Protein AF-A0A7V1CKA6-F1 (afdb_monomer)

Structure (mmCIF, N/CA/C/O backbone):
data_AF-A0A7V1CKA6-F1
#
_entry.id   AF-A0A7V1CKA6-F1
#
loop_
_atom_site.group_PDB
_atom_site.id
_atom_site.type_symbol
_atom_site.label_atom_id
_atom_site.label_alt_id
_atom_site.label_comp_id
_atom_site.label_asym_id
_atom_site.label_entity_id
_atom_site.label_seq_id
_atom_site.pdbx_PDB_ins_code
_atom_site.Cartn_x
_atom_site.Cartn_y
_atom_site.Cartn_z
_atom_site.occupancy
_atom_site.B_iso_or_equiv
_atom_site.auth_seq_id
_atom_site.auth_comp_id
_atom_site.auth_asym_id
_atom_site.auth_atom_id
_atom_site.pdbx_PDB_model_num
ATOM 1 N N . MET A 1 1 ? -20.661 -2.766 4.509 1.00 48.09 1 MET A N 1
ATOM 2 C CA . MET A 1 1 ? -19.747 -1.605 4.381 1.00 48.09 1 MET A CA 1
ATOM 3 C C . MET A 1 1 ? -19.093 -1.681 3.001 1.00 48.09 1 MET A C 1
ATOM 5 O O . MET A 1 1 ? -18.454 -2.697 2.758 1.00 48.09 1 MET A O 1
ATOM 9 N N . PRO A 1 2 ? -19.270 -0.720 2.075 1.00 59.94 2 PRO A N 1
ATOM 10 C CA . PRO A 1 2 ? -18.676 -0.849 0.745 1.00 59.94 2 PRO A CA 1
ATOM 11 C C . PRO A 1 2 ? -17.154 -0.699 0.845 1.00 59.94 2 PRO A C 1
ATOM 13 O O . PRO A 1 2 ? -16.668 0.243 1.483 1.00 59.94 2 PRO A O 1
ATOM 16 N N . LEU A 1 3 ? -16.425 -1.648 0.256 1.00 59.94 3 LEU A N 1
ATOM 17 C CA . LEU A 1 3 ? -14.972 -1.584 0.102 1.00 59.94 3 LEU A CA 1
ATOM 18 C C . LEU A 1 3 ? -14.600 -0.333 -0.713 1.00 59.94 3 LEU A C 1
ATOM 20 O O . LEU A 1 3 ? -15.397 0.143 -1.527 1.00 59.94 3 LEU A O 1
ATOM 24 N N . ALA A 1 4 ? -13.419 0.242 -0.466 1.00 62.50 4 ALA A N 1
ATOM 25 C CA . ALA A 1 4 ? -12.858 1.255 -1.367 1.00 62.50 4 ALA A CA 1
ATOM 26 C C . ALA A 1 4 ? -12.770 0.702 -2.807 1.00 62.50 4 ALA A C 1
ATOM 28 O O . ALA A 1 4 ? -12.827 -0.502 -2.989 1.00 62.50 4 ALA A O 1
ATOM 29 N N . SER A 1 5 ? -12.672 1.545 -3.838 1.00 64.75 5 SER A N 1
ATOM 30 C CA . SER A 1 5 ? -12.519 1.106 -5.239 1.00 64.75 5 SER A CA 1
ATOM 31 C C . SER A 1 5 ? -11.062 1.222 -5.699 1.00 64.75 5 SER A C 1
ATOM 33 O O . SER A 1 5 ? -10.380 2.165 -5.299 1.00 64.75 5 SER A O 1
ATOM 35 N N . GLY A 1 6 ? -10.599 0.333 -6.582 1.00 71.88 6 GLY A N 1
ATOM 36 C CA . GLY A 1 6 ? -9.228 0.369 -7.114 1.00 71.88 6 GLY A CA 1
ATOM 37 C C . GLY A 1 6 ? -8.178 -0.094 -6.096 1.00 71.88 6 GLY A C 1
ATOM 38 O O . GLY A 1 6 ? -8.454 -0.95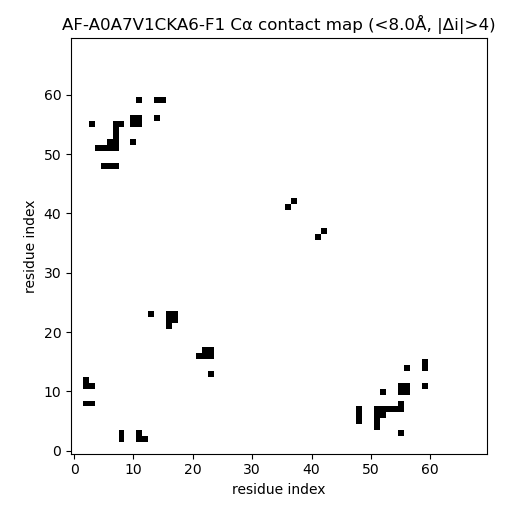3 -5.266 1.00 71.88 6 GLY A O 1
ATOM 39 N N . PHE A 1 7 ? -6.981 0.495 -6.117 1.00 72.69 7 PHE A N 1
ATOM 40 C CA . PHE A 1 7 ? -5.856 0.090 -5.250 1.00 72.69 7 PHE A CA 1
ATOM 41 C C . PHE A 1 7 ? -6.093 0.341 -3.752 1.00 72.69 7 PHE A C 1
ATOM 43 O O . PHE A 1 7 ? -5.382 -0.186 -2.903 1.00 72.69 7 PHE A O 1
ATOM 50 N N . GLY A 1 8 ? -7.118 1.124 -3.406 1.00 76.00 8 GLY A N 1
ATOM 51 C CA . GLY A 1 8 ? -7.518 1.338 -2.018 1.00 76.00 8 GLY A CA 1
ATOM 52 C C . GLY A 1 8 ? -8.248 0.149 -1.378 1.00 76.00 8 GLY A C 1
ATOM 53 O O . GLY A 1 8 ? -8.352 0.126 -0.154 1.00 76.00 8 GLY A O 1
ATOM 54 N N . VAL A 1 9 ? -8.764 -0.815 -2.163 1.00 83.06 9 VAL A N 1
ATOM 55 C CA . VAL A 1 9 ? -9.534 -1.977 -1.660 1.00 83.06 9 VAL A CA 1
ATOM 56 C C . VAL A 1 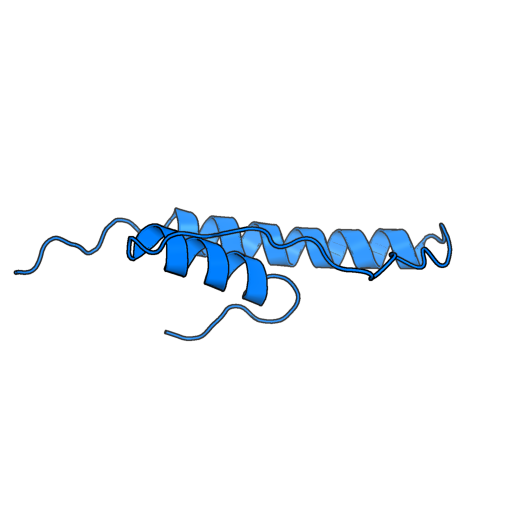9 ? -8.697 -2.801 -0.684 1.00 83.06 9 VAL A C 1
ATOM 58 O O . VAL A 1 9 ? -9.117 -3.038 0.444 1.00 83.06 9 VAL A O 1
ATOM 61 N N . GLU A 1 10 ? -7.514 -3.230 -1.123 1.00 82.00 10 GLU A N 1
ATOM 62 C CA . GLU A 1 10 ? -6.649 -4.159 -0.386 1.00 82.00 10 GLU A CA 1
ATOM 63 C C . GLU A 1 10 ? -6.169 -3.544 0.933 1.00 82.00 10 GLU A C 1
ATOM 65 O O . GLU A 1 10 ? -6.167 -4.192 1.984 1.00 82.00 10 GLU A O 1
ATOM 70 N N . VAL A 1 11 ? -5.845 -2.249 0.897 1.00 86.56 11 VAL A N 1
ATOM 71 C CA . VAL A 1 11 ? -5.449 -1.480 2.079 1.00 86.56 11 VAL A CA 1
ATOM 72 C C . VAL A 1 11 ? -6.620 -1.324 3.050 1.00 86.56 11 VAL A C 1
ATOM 74 O O . VAL A 1 11 ? -6.460 -1.562 4.245 1.00 86.56 11 VAL A O 1
ATOM 77 N N . ASP A 1 12 ? -7.815 -0.979 2.558 1.00 84.50 12 ASP A N 1
ATOM 78 C CA . ASP A 1 12 ? -9.022 -0.870 3.387 1.00 84.50 12 ASP A CA 1
ATOM 79 C C . ASP A 1 12 ? -9.393 -2.213 4.041 1.00 84.50 12 ASP A C 1
ATOM 81 O O . ASP A 1 12 ? -9.711 -2.259 5.231 1.00 84.50 12 ASP A O 1
ATOM 85 N N . MET A 1 13 ? -9.296 -3.317 3.294 1.00 86.00 13 MET A N 1
ATOM 86 C CA . MET A 1 13 ? -9.509 -4.670 3.816 1.00 86.00 13 MET A CA 1
ATOM 87 C C . MET A 1 13 ? -8.516 -5.011 4.927 1.00 86.00 13 MET A C 1
ATOM 89 O O . MET A 1 13 ? -8.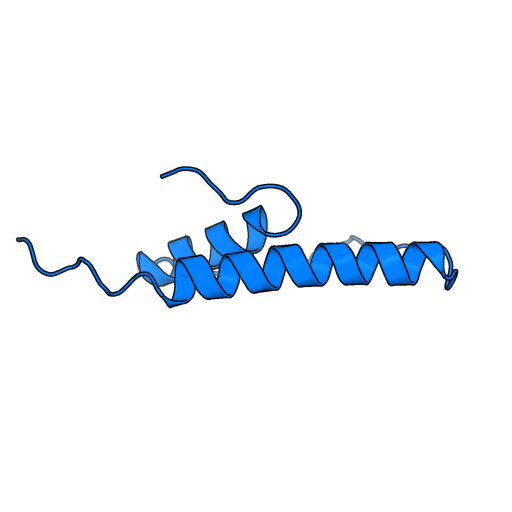931 -5.488 5.982 1.00 86.00 13 MET A O 1
ATOM 93 N N . SER A 1 14 ? -7.232 -4.708 4.727 1.00 87.69 14 SER A N 1
ATOM 94 C CA . SER A 1 14 ? -6.185 -4.958 5.723 1.00 87.69 14 SER A CA 1
ATOM 95 C C . SER A 1 14 ? -6.416 -4.146 7.002 1.00 87.69 14 SER A C 1
ATOM 97 O O . SER A 1 14 ? -6.387 -4.698 8.101 1.00 87.69 14 S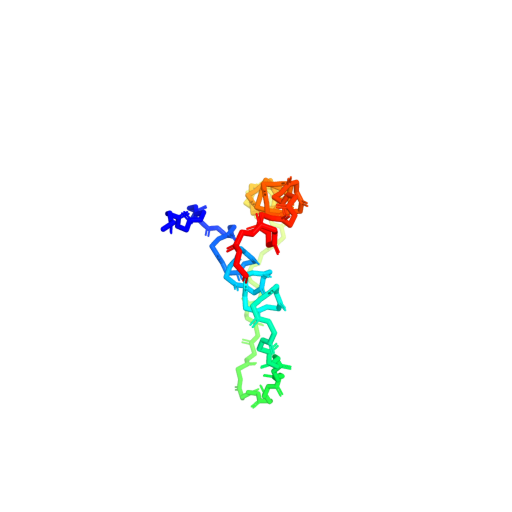ER A O 1
ATOM 99 N N . ILE A 1 15 ? -6.745 -2.853 6.876 1.00 86.19 15 ILE A N 1
ATOM 100 C CA . ILE A 1 15 ? -7.068 -1.988 8.024 1.00 86.19 15 ILE A CA 1
ATOM 101 C C . ILE A 1 15 ? -8.287 -2.526 8.784 1.00 86.19 15 ILE A C 1
ATOM 103 O O . ILE A 1 15 ? -8.279 -2.557 10.013 1.00 86.19 15 ILE A O 1
ATOM 107 N N . LYS A 1 16 ? -9.335 -2.964 8.078 1.00 85.50 16 LYS A N 1
ATOM 108 C CA . LYS A 1 16 ? -10.540 -3.534 8.701 1.00 85.50 16 LYS A CA 1
ATOM 109 C C . LYS A 1 16 ? -10.268 -4.856 9.409 1.00 85.50 16 LYS A C 1
ATOM 111 O O . LYS A 1 16 ? -10.784 -5.049 10.508 1.00 85.50 16 LYS A O 1
ATOM 116 N N . ALA A 1 17 ? -9.467 -5.738 8.812 1.00 87.19 17 ALA A N 1
ATOM 117 C CA . ALA A 1 17 ? -9.069 -6.996 9.435 1.00 87.19 17 ALA A CA 1
ATOM 118 C C . ALA A 1 17 ? -8.326 -6.734 10.754 1.00 87.19 17 ALA A C 1
ATOM 120 O O . ALA A 1 17 ? -8.726 -7.247 11.798 1.00 87.19 17 ALA A O 1
ATOM 121 N N . LEU A 1 18 ? -7.335 -5.836 10.732 1.00 87.75 18 LEU A N 1
ATOM 122 C CA . LEU A 1 18 ? -6.593 -5.436 11.931 1.00 87.75 18 LEU A CA 1
ATOM 123 C C . LEU A 1 18 ? -7.503 -4.794 12.989 1.00 87.75 18 LEU A C 1
ATOM 125 O O . LEU A 1 18 ? -7.442 -5.159 14.160 1.00 87.75 18 LEU A O 1
ATOM 129 N N . LYS A 1 19 ? -8.401 -3.883 12.588 1.00 86.25 19 LYS A N 1
ATOM 130 C CA . LYS A 1 19 ? -9.368 -3.249 13.504 1.00 86.25 19 LYS A CA 1
ATOM 131 C C . LYS A 1 19 ? -10.361 -4.230 14.126 1.00 86.25 19 LYS A C 1
ATOM 133 O O . LYS A 1 19 ? -10.853 -3.964 15.214 1.00 86.25 19 LYS A O 1
ATOM 138 N N . SER A 1 20 ? -10.651 -5.341 13.454 1.00 87.69 20 SER A N 1
ATOM 139 C CA . SER A 1 20 ? -11.568 -6.374 13.952 1.00 87.69 20 SER A CA 1
ATOM 140 C C . SER A 1 20 ? -10.861 -7.422 14.825 1.00 87.69 20 SER A C 1
ATOM 142 O O . SER A 1 20 ? -11.464 -8.434 15.165 1.00 87.69 20 SER A O 1
ATOM 144 N N . GLY A 1 21 ? -9.586 -7.203 15.177 1.00 89.62 21 GLY A N 1
ATOM 145 C CA . GLY A 1 21 ? -8.810 -8.098 16.039 1.00 89.62 21 GLY A CA 1
ATOM 146 C C . GLY A 1 21 ? -8.255 -9.341 15.337 1.00 89.62 21 GLY A C 1
ATOM 147 O O . GLY A 1 21 ? -7.760 -10.242 16.011 1.00 89.62 21 GLY A O 1
ATOM 148 N N . PHE A 1 22 ? -8.316 -9.413 14.002 1.00 91.12 22 PHE A N 1
ATOM 149 C CA . PHE A 1 22 ? -7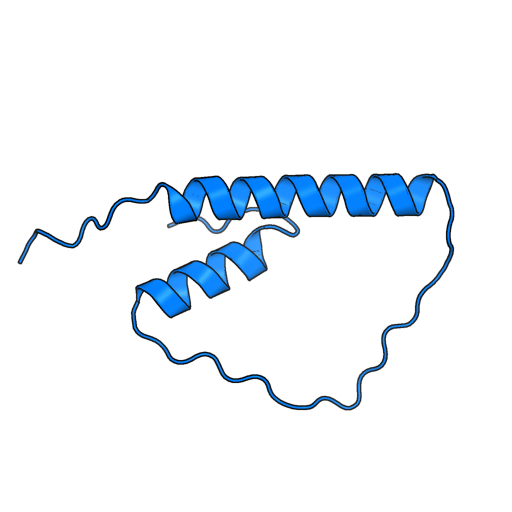.700 -10.514 13.262 1.00 91.12 22 PHE A CA 1
ATOM 150 C C . PHE A 1 22 ? -6.175 -10.385 13.235 1.00 91.12 22 PHE A C 1
ATOM 152 O O . PHE A 1 22 ? -5.614 -9.288 13.250 1.00 91.12 22 PHE A O 1
ATOM 159 N N . GLN A 1 23 ? -5.501 -11.528 13.126 1.00 89.75 23 GLN A N 1
ATOM 160 C CA . GLN A 1 23 ? -4.061 -11.594 12.905 1.00 89.75 23 GLN A CA 1
ATOM 161 C C . GLN A 1 23 ? -3.762 -11.639 11.405 1.00 89.75 23 GLN A C 1
ATOM 163 O O . GLN A 1 23 ? -4.326 -12.454 10.676 1.00 89.75 23 GLN A O 1
ATOM 168 N N . VAL A 1 24 ? -2.858 -10.772 10.950 1.00 87.25 24 VAL A N 1
ATOM 169 C CA . VAL A 1 24 ? -2.347 -10.769 9.574 1.00 87.25 24 VAL A CA 1
ATOM 170 C C . VAL A 1 24 ? -1.004 -11.491 9.562 1.00 87.25 24 VAL A C 1
ATOM 172 O O . VAL A 1 24 ? -0.134 -11.193 10.378 1.00 87.25 24 VAL A O 1
ATOM 175 N N . LYS A 1 25 ? -0.845 -12.450 8.647 1.00 91.56 25 LYS A N 1
ATOM 176 C CA . LYS A 1 25 ? 0.388 -13.219 8.468 1.00 91.56 25 LYS A CA 1
ATOM 177 C C . LYS A 1 25 ? 0.844 -13.125 7.021 1.00 91.56 25 LYS A C 1
ATOM 179 O O . LYS A 1 25 ? 0.095 -13.481 6.115 1.00 91.56 25 LYS A O 1
ATOM 184 N N . GLU A 1 26 ? 2.079 -12.689 6.825 1.00 90.06 26 GLU A N 1
ATOM 185 C CA . GLU A 1 26 ? 2.740 -12.749 5.526 1.00 90.06 26 GLU A CA 1
ATOM 186 C C . GLU A 1 26 ? 3.223 -14.180 5.263 1.00 90.06 26 GLU A C 1
ATOM 188 O O . GLU A 1 26 ? 3.736 -14.859 6.159 1.00 90.06 26 GLU A O 1
ATOM 193 N N . VAL A 1 27 ? 3.008 -14.662 4.040 1.00 92.38 27 VAL A N 1
ATOM 194 C CA . VAL A 1 27 ? 3.406 -16.002 3.601 1.00 92.38 27 VAL A CA 1
ATOM 195 C C . VAL A 1 27 ? 4.296 -15.842 2.382 1.00 92.38 27 VAL A C 1
ATOM 197 O O . VAL A 1 27 ? 3.935 -15.144 1.435 1.00 92.38 27 VAL A O 1
ATOM 200 N N . GLU A 1 28 ? 5.463 -16.476 2.425 1.00 91.31 28 GLU A N 1
ATOM 201 C CA . GLU A 1 28 ? 6.424 -16.430 1.332 1.00 91.31 28 GLU A CA 1
ATOM 202 C C . GLU A 1 28 ? 5.824 -17.045 0.063 1.00 91.31 28 GLU A C 1
ATOM 204 O O . GLU A 1 28 ? 5.179 -18.095 0.100 1.00 91.31 28 GLU A O 1
ATOM 209 N N . THR A 1 29 ? 6.010 -16.360 -1.063 1.00 88.06 29 THR A N 1
ATOM 210 C CA . THR A 1 29 ? 5.462 -16.766 -2.356 1.00 88.06 29 THR A CA 1
ATOM 211 C C . THR A 1 29 ? 6.561 -16.840 -3.402 1.00 88.06 29 THR A C 1
ATOM 213 O O . THR A 1 29 ? 7.499 -16.048 -3.397 1.00 88.06 29 THR A O 1
ATOM 216 N N . THR A 1 30 ? 6.433 -17.777 -4.337 1.00 92.31 30 THR A N 1
ATOM 217 C CA . THR A 1 30 ? 7.372 -17.991 -5.450 1.00 92.31 30 THR A CA 1
ATOM 218 C C . THR A 1 30 ? 7.106 -17.050 -6.633 1.00 92.31 30 THR A C 1
ATOM 220 O O . THR A 1 30 ? 7.451 -17.356 -7.773 1.00 92.31 30 THR A O 1
ATOM 223 N N . MET A 1 31 ? 6.479 -15.897 -6.382 1.00 87.00 31 MET A N 1
ATOM 224 C CA . MET A 1 31 ? 6.180 -14.883 -7.392 1.00 87.00 31 MET A CA 1
ATOM 225 C C . MET A 1 31 ? 7.230 -13.774 -7.369 1.00 87.00 31 MET A C 1
ATOM 227 O O . MET A 1 31 ? 7.585 -13.257 -6.314 1.00 87.00 31 MET A O 1
ATOM 231 N N . THR A 1 32 ? 7.695 -13.366 -8.548 1.00 82.19 32 THR A N 1
ATOM 232 C CA . THR A 1 32 ? 8.612 -12.232 -8.720 1.00 82.19 32 THR A CA 1
ATOM 233 C C . THR A 1 32 ? 7.902 -11.116 -9.474 1.00 82.19 32 THR A C 1
ATOM 235 O O . THR A 1 32 ? 7.205 -11.363 -10.459 1.00 82.19 32 THR A O 1
ATOM 238 N N . HIS A 1 33 ? 8.066 -9.876 -9.017 1.00 81.00 33 HIS A N 1
ATOM 239 C CA . HIS A 1 33 ? 7.501 -8.725 -9.711 1.00 81.00 33 HIS A CA 1
ATOM 240 C C . HIS A 1 33 ? 8.267 -8.475 -11.018 1.00 81.00 33 HIS A C 1
ATOM 242 O O . HIS A 1 33 ? 9.489 -8.336 -11.008 1.00 81.00 33 HIS A O 1
ATOM 248 N N . ASN A 1 34 ? 7.552 -8.416 -12.144 1.00 77.25 34 ASN A N 1
ATOM 249 C CA . ASN A 1 34 ? 8.134 -8.080 -13.442 1.00 77.25 34 ASN A CA 1
ATOM 250 C C . ASN A 1 34 ? 7.966 -6.577 -13.713 1.00 77.25 34 ASN A C 1
ATOM 252 O O . ASN A 1 34 ? 6.941 -6.133 -14.235 1.00 77.25 34 ASN A O 1
ATOM 256 N N . GLU A 1 35 ? 8.963 -5.786 -13.318 1.00 68.75 35 GLU A N 1
ATOM 257 C CA . GLU A 1 35 ? 8.951 -4.333 -13.498 1.00 68.75 35 GLU A CA 1
ATOM 258 C C . GLU A 1 35 ? 9.162 -3.944 -14.963 1.00 68.75 35 GLU A C 1
ATOM 260 O O . GLU A 1 35 ? 10.285 -3.818 -15.447 1.00 68.75 35 GLU A O 1
ATOM 265 N N . THR A 1 36 ? 8.067 -3.695 -15.676 1.00 68.50 36 THR A N 1
ATOM 266 C CA . THR A 1 36 ? 8.108 -3.123 -17.024 1.00 68.50 36 THR A CA 1
ATOM 267 C C . THR A 1 36 ? 8.083 -1.591 -16.956 1.00 68.50 36 THR A C 1
ATOM 269 O O . THR A 1 36 ? 7.087 -0.984 -16.574 1.00 68.50 36 THR A O 1
ATOM 272 N N . GLY A 1 37 ? 9.202 -0.968 -17.344 1.00 65.69 37 GLY A N 1
ATOM 273 C CA . GLY A 1 37 ? 9.290 0.434 -17.777 1.00 65.69 37 GLY A CA 1
ATOM 274 C C . GLY A 1 37 ? 9.271 1.524 -16.690 1.00 65.69 37 GLY A C 1
ATOM 275 O O . GLY A 1 37 ? 8.430 1.559 -15.790 1.00 65.69 37 GLY A O 1
ATOM 276 N N . ARG A 1 38 ? 10.191 2.491 -16.824 1.00 71.25 38 ARG A N 1
ATOM 277 C CA . ARG A 1 38 ? 10.246 3.750 -16.053 1.00 71.25 38 ARG A CA 1
ATOM 278 C C . ARG A 1 38 ? 9.711 4.937 -16.871 1.00 71.25 38 ARG A C 1
ATOM 280 O O . ARG A 1 38 ? 10.295 6.015 -16.862 1.00 71.25 38 ARG A O 1
ATOM 287 N N . ASP A 1 39 ? 8.599 4.750 -17.576 1.00 85.50 39 ASP A N 1
ATOM 288 C CA . ASP A 1 39 ? 8.007 5.812 -18.398 1.00 85.50 39 ASP A CA 1
ATOM 289 C C . ASP A 1 39 ? 7.183 6.796 -17.561 1.00 85.50 39 ASP A C 1
ATOM 291 O O . ASP A 1 39 ? 6.650 6.446 -16.504 1.00 85.50 39 ASP A O 1
ATOM 295 N N . VAL A 1 40 ? 6.987 8.017 -18.06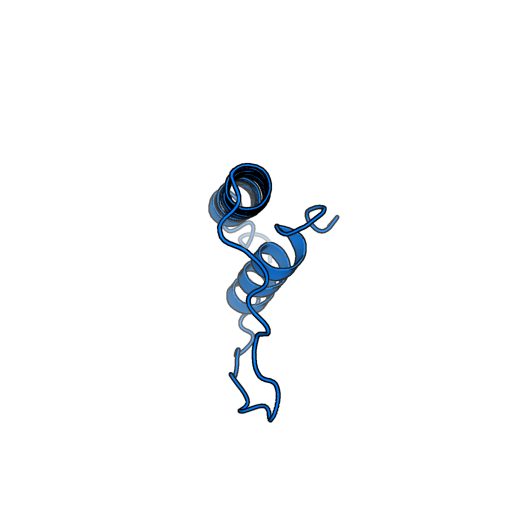1 1.00 83.50 40 VAL A N 1
ATOM 296 C CA . VAL A 1 40 ? 6.158 9.050 -17.405 1.00 83.50 40 VAL A CA 1
ATOM 297 C C . VAL A 1 40 ? 4.729 8.550 -17.135 1.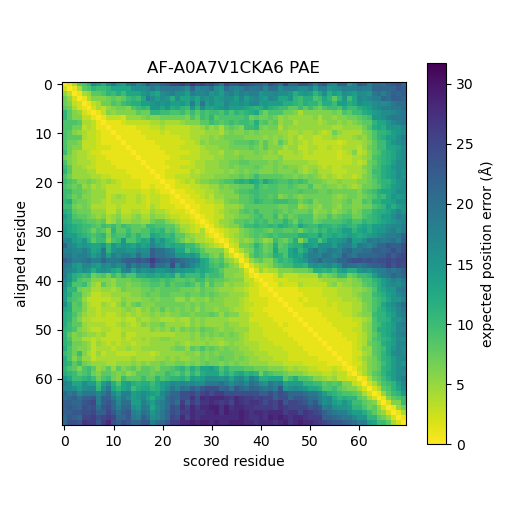00 83.50 40 VAL A C 1
ATOM 299 O O . VAL A 1 40 ? 4.161 8.825 -16.076 1.00 83.50 40 VAL A O 1
ATOM 302 N N . ALA A 1 41 ? 4.170 7.735 -18.036 1.00 84.06 41 ALA A N 1
ATOM 303 C CA . ALA A 1 41 ? 2.875 7.082 -17.839 1.00 84.06 41 ALA A CA 1
ATOM 304 C C . ALA A 1 41 ? 2.877 6.125 -16.631 1.00 84.06 41 ALA A C 1
ATOM 306 O O . ALA A 1 41 ? 1.924 6.108 -15.850 1.00 84.06 41 ALA A O 1
ATOM 307 N N . SER A 1 42 ? 3.971 5.386 -16.417 1.00 79.38 42 SER A N 1
ATOM 308 C CA . SER A 1 42 ? 4.132 4.489 -15.265 1.00 79.38 42 SER A CA 1
ATOM 309 C C . SER A 1 42 ? 4.228 5.263 -13.942 1.00 79.38 42 SER A C 1
ATOM 311 O O . SER A 1 42 ? 3.710 4.818 -12.918 1.00 79.38 42 SER A O 1
ATOM 313 N N . ILE A 1 43 ? 4.839 6.453 -13.951 1.00 86.38 43 ILE A N 1
ATOM 314 C CA . ILE A 1 43 ? 4.893 7.349 -12.785 1.00 86.38 43 ILE A CA 1
ATOM 315 C C . ILE A 1 43 ? 3.493 7.884 -12.470 1.00 86.38 43 ILE A C 1
ATOM 317 O O . ILE A 1 43 ? 3.058 7.837 -11.320 1.00 86.38 43 ILE A O 1
ATOM 321 N N . MET A 1 44 ? 2.750 8.329 -13.487 1.00 88.25 44 MET A N 1
ATOM 322 C CA . MET A 1 44 ? 1.380 8.816 -13.308 1.00 88.25 44 MET A CA 1
ATOM 323 C C . MET A 1 44 ? 0.432 7.714 -12.812 1.00 88.25 44 MET A C 1
ATOM 325 O O . MET A 1 44 ? -0.421 7.973 -11.960 1.00 88.25 44 MET A O 1
ATOM 329 N N . HIS A 1 45 ? 0.611 6.476 -13.280 1.00 84.38 45 HIS A N 1
ATOM 330 C CA . HIS A 1 45 ? -0.131 5.322 -12.780 1.00 84.38 45 HIS A CA 1
ATOM 331 C C . HIS A 1 45 ? 0.134 5.090 -11.286 1.00 84.38 45 HIS A C 1
ATOM 333 O O . HIS A 1 45 ? -0.813 5.038 -10.500 1.00 84.38 45 HIS A O 1
ATOM 339 N N . ARG A 1 46 ? 1.408 5.067 -10.866 1.00 86.38 46 ARG A N 1
ATOM 340 C CA . ARG A 1 46 ? 1.795 4.945 -9.448 1.00 86.38 46 ARG A CA 1
ATOM 341 C C . ARG A 1 46 ? 1.277 6.109 -8.596 1.00 86.38 46 ARG A C 1
ATOM 343 O O . ARG A 1 46 ? 0.841 5.900 -7.469 1.00 86.38 46 ARG A O 1
ATOM 350 N N . ALA A 1 47 ? 1.229 7.326 -9.137 1.00 87.81 47 ALA A N 1
ATOM 351 C CA . ALA A 1 47 ? 0.634 8.468 -8.444 1.00 87.81 47 ALA A CA 1
ATOM 352 C C . ALA A 1 47 ? -0.882 8.296 -8.229 1.00 87.81 47 ALA A C 1
ATOM 354 O O . ALA A 1 47 ? -1.403 8.645 -7.168 1.00 87.81 47 ALA A O 1
ATOM 355 N N . ARG A 1 48 ? -1.607 7.727 -9.203 1.00 86.44 48 ARG A N 1
ATOM 356 C CA . ARG A 1 48 ? -3.032 7.396 -9.043 1.00 86.44 48 ARG A CA 1
ATOM 357 C C . ARG A 1 48 ? -3.237 6.296 -8.000 1.00 86.44 48 ARG A C 1
ATOM 359 O O . ARG A 1 48 ? -4.082 6.471 -7.127 1.00 86.44 48 ARG A O 1
ATOM 366 N N . GLN A 1 49 ? -2.413 5.245 -8.036 1.00 86.06 49 GLN A N 1
ATOM 367 C CA . GLN A 1 49 ? -2.384 4.195 -7.008 1.00 86.06 49 GLN A CA 1
ATOM 368 C C . GLN A 1 49 ? -2.188 4.796 -5.610 1.00 86.06 49 GLN A C 1
ATOM 370 O O . GLN A 1 49 ? -2.970 4.524 -4.701 1.00 86.06 49 GLN A O 1
ATOM 375 N N . PHE A 1 50 ? -1.204 5.689 -5.455 1.00 88.19 50 PHE A N 1
ATOM 376 C CA . PHE A 1 50 ? -0.926 6.369 -4.192 1.00 88.19 50 PHE A CA 1
ATOM 377 C C . PHE A 1 50 ? -2.123 7.188 -3.693 1.00 88.19 50 PHE A C 1
ATOM 379 O O . PHE A 1 50 ? -2.472 7.118 -2.516 1.00 88.19 50 PHE A O 1
ATOM 386 N N . ARG A 1 51 ? -2.799 7.935 -4.577 1.00 87.38 51 ARG A N 1
ATOM 387 C CA . ARG A 1 51 ? -4.002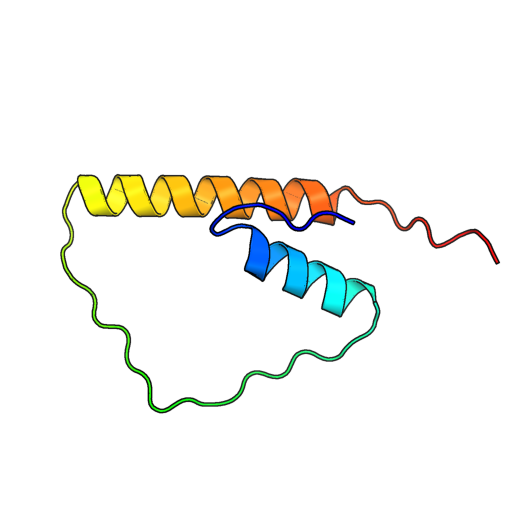 8.703 -4.207 1.00 87.38 51 ARG A CA 1
ATOM 388 C C . ARG A 1 51 ? -5.135 7.807 -3.707 1.00 87.38 51 ARG A C 1
ATOM 390 O O . ARG A 1 51 ? -5.833 8.202 -2.773 1.00 87.38 51 ARG A O 1
ATOM 397 N N . ASP A 1 52 ? -5.330 6.641 -4.315 1.00 83.81 52 ASP A N 1
ATOM 398 C CA . ASP A 1 52 ? -6.379 5.698 -3.911 1.00 83.81 52 ASP A CA 1
ATOM 399 C C . ASP A 1 52 ? -6.068 5.071 -2.542 1.00 83.81 52 ASP A C 1
ATOM 401 O O . ASP A 1 52 ? -6.943 5.030 -1.673 1.00 83.81 52 ASP A O 1
ATOM 405 N N . VAL A 1 53 ? -4.807 4.692 -2.302 1.00 85.44 53 VAL A N 1
ATOM 406 C CA . VAL A 1 53 ? -4.325 4.211 -0.995 1.00 85.44 53 VAL A CA 1
ATOM 407 C C . VAL A 1 53 ? -4.462 5.289 0.080 1.00 85.44 53 VAL A C 1
ATOM 409 O O . VAL A 1 53 ? -5.018 5.034 1.146 1.00 85.44 53 VAL A O 1
ATOM 412 N N . PHE A 1 54 ? -4.027 6.518 -0.203 1.00 86.75 54 PHE A N 1
ATOM 413 C CA . PHE A 1 54 ? -4.109 7.631 0.742 1.00 86.75 54 PHE A CA 1
ATOM 414 C C . PHE A 1 54 ? -5.556 7.921 1.164 1.00 86.75 54 PHE A C 1
ATOM 416 O O . PHE A 1 54 ? -5.840 8.099 2.349 1.00 86.75 54 PHE A O 1
ATOM 423 N N . LYS A 1 55 ? -6.505 7.893 0.218 1.00 84.88 55 LYS A N 1
ATOM 424 C CA . LYS A 1 55 ? -7.938 8.019 0.527 1.00 84.88 55 LYS A CA 1
ATOM 425 C C . LYS A 1 55 ? -8.455 6.873 1.397 1.00 84.88 55 LYS A C 1
ATOM 427 O O . LYS A 1 55 ? -9.251 7.135 2.297 1.00 84.88 55 LYS A O 1
ATOM 432 N N . ALA A 1 56 ? -8.035 5.632 1.140 1.00 82.88 56 ALA A N 1
ATOM 433 C CA . ALA A 1 56 ? -8.423 4.479 1.952 1.00 82.88 56 ALA A CA 1
ATOM 434 C C . ALA A 1 56 ? -7.907 4.612 3.393 1.00 82.88 56 ALA A C 1
ATOM 436 O O . ALA A 1 56 ? -8.680 4.450 4.335 1.00 82.88 56 ALA A O 1
ATOM 437 N N . VAL A 1 57 ? -6.644 5.011 3.569 1.00 84.50 57 VAL A N 1
ATOM 438 C CA . VAL A 1 57 ? -6.051 5.266 4.891 1.00 84.50 57 VAL A CA 1
ATOM 439 C C . VAL A 1 57 ? -6.774 6.395 5.615 1.00 84.50 57 VAL A C 1
ATOM 441 O O . VAL A 1 57 ? -7.116 6.231 6.781 1.00 84.50 57 VAL A O 1
ATOM 444 N N . LEU A 1 58 ? -7.070 7.516 4.949 1.00 84.31 58 LEU A N 1
ATOM 445 C CA . LEU A 1 58 ? -7.838 8.596 5.571 1.00 84.31 58 LEU A CA 1
ATOM 446 C C . LEU A 1 58 ? -9.235 8.117 5.977 1.00 84.31 58 LEU A C 1
ATOM 448 O O . LEU A 1 58 ? -9.615 8.263 7.131 1.00 84.31 58 LEU A O 1
ATOM 452 N N . ARG A 1 59 ? -9.994 7.491 5.074 1.00 79.44 59 ARG A N 1
ATOM 453 C CA . ARG A 1 59 ? -11.354 7.018 5.373 1.00 79.44 59 ARG A CA 1
ATOM 454 C C . ARG A 1 59 ? -11.374 6.027 6.538 1.00 79.44 59 ARG A C 1
ATOM 456 O O . ARG A 1 59 ? -12.192 6.158 7.447 1.00 79.44 59 ARG A O 1
ATOM 463 N N . SER A 1 60 ? -10.489 5.039 6.502 1.00 75.81 60 SER A N 1
ATOM 464 C CA . SER A 1 60 ? -10.489 3.940 7.465 1.00 75.81 60 SER A CA 1
ATOM 465 C C . SER A 1 60 ? -9.767 4.321 8.751 1.00 75.81 60 SER A C 1
ATOM 467 O O . SER A 1 60 ? -10.174 3.861 9.812 1.00 75.81 60 SER A O 1
ATOM 469 N N . GLY A 1 61 ? -8.791 5.229 8.702 1.00 69.44 61 GLY A N 1
ATOM 470 C CA . GLY A 1 61 ? -8.141 5.849 9.859 1.00 69.44 61 GLY A CA 1
ATOM 471 C C . GLY A 1 61 ? -9.060 6.805 10.626 1.00 69.44 61 GLY A C 1
ATOM 472 O O . GLY A 1 61 ? -9.120 6.721 11.849 1.00 69.44 61 GLY A O 1
ATOM 473 N N . TYR A 1 62 ? -9.854 7.630 9.928 1.00 60.41 62 TYR A N 1
ATOM 474 C CA . TYR A 1 62 ? -10.840 8.535 10.543 1.00 60.41 62 TYR A CA 1
ATOM 475 C C . TYR A 1 62 ? -12.094 7.835 11.071 1.00 60.41 62 TYR A C 1
ATOM 477 O O . TYR A 1 62 ? -12.862 8.460 11.805 1.00 60.41 62 TYR A O 1
ATOM 485 N N . SER A 1 63 ? -12.320 6.557 10.740 1.00 58.97 63 SER A N 1
ATOM 486 C CA . SER A 1 63 ? -13.375 5.765 11.375 1.00 58.97 63 SER A CA 1
ATOM 487 C C . SER A 1 63 ? -13.004 5.540 12.841 1.00 58.97 63 SER A C 1
ATOM 489 O O . SER A 1 63 ? -12.366 4.544 13.201 1.00 58.97 63 SER A O 1
ATOM 491 N N . LYS A 1 64 ? -13.381 6.528 13.659 1.00 48.84 64 LYS A N 1
ATOM 492 C CA . LYS A 1 64 ? -13.412 6.511 15.116 1.00 48.84 64 LYS A CA 1
ATOM 493 C C . LYS A 1 64 ? -14.072 5.207 15.549 1.00 48.84 64 LYS A C 1
ATOM 495 O O . LYS A 1 64 ? -15.007 4.744 14.899 1.00 48.84 64 LYS A O 1
ATOM 500 N N . ASN A 1 65 ? -13.528 4.612 16.599 1.00 51.62 65 ASN A N 1
ATOM 501 C CA . ASN A 1 65 ? -13.993 3.367 17.183 1.00 51.62 65 ASN A CA 1
ATOM 502 C C . ASN A 1 65 ? -15.479 3.522 17.562 1.00 51.62 65 ASN A C 1
ATOM 504 O O . ASN A 1 65 ? -15.794 4.059 18.618 1.00 51.62 65 ASN A O 1
ATOM 508 N N . SER A 1 66 ? -16.402 3.121 16.685 1.00 52.16 66 SER A N 1
ATOM 509 C CA . SER A 1 66 ? -17.832 2.996 16.988 1.00 52.16 66 SER A CA 1
ATOM 510 C C . SER A 1 66 ? -18.058 1.655 17.690 1.00 52.16 66 SER A C 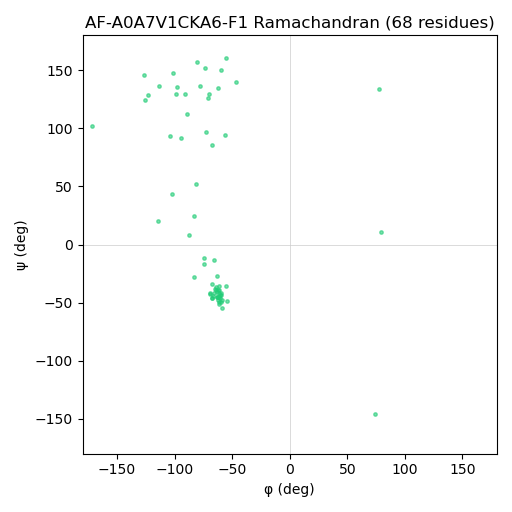1
ATOM 512 O O . SER A 1 66 ? -18.826 0.817 17.226 1.00 52.16 66 SER A O 1
ATOM 514 N N . GLY A 1 67 ? -17.265 1.450 18.741 1.00 48.19 67 GLY A N 1
ATOM 515 C CA . GLY A 1 67 ? -17.227 0.284 19.612 1.00 48.19 67 GLY A CA 1
ATOM 516 C C . GLY A 1 67 ? -17.664 0.618 21.038 1.00 48.19 67 GLY A C 1
ATOM 517 O O . GLY A 1 67 ? -17.344 -0.127 21.950 1.00 48.19 67 GLY A O 1
ATOM 518 N N . GLU A 1 68 ? -18.383 1.724 21.242 1.00 47.34 68 GLU A N 1
ATOM 519 C CA . GLU A 1 68 ? -19.330 1.825 22.353 1.00 47.34 68 GLU A CA 1
ATOM 520 C C . GLU A 1 68 ? -20.724 1.672 21.757 1.00 47.34 68 GLU A C 1
ATOM 522 O O . GLU A 1 68 ? -21.268 2.631 21.223 1.00 47.34 68 GLU A O 1
ATOM 527 N N . LEU A 1 69 ? -21.240 0.444 21.750 1.00 48.25 69 LEU A N 1
ATOM 528 C CA . LEU A 1 69 ? -22.650 0.111 21.955 1.00 48.25 69 LEU A CA 1
ATOM 529 C C . LEU A 1 69 ? -22.745 -1.421 22.078 1.00 48.25 69 LEU A C 1
ATOM 531 O O . LEU A 1 69 ? -22.768 -2.135 21.071 1.00 48.25 69 LEU A O 1
ATOM 535 N N . ASN A 1 70 ? -22.886 -1.836 23.343 1.00 36.41 70 ASN A N 1
ATOM 536 C CA . ASN A 1 70 ? -22.998 -3.174 23.951 1.00 36.41 70 ASN A CA 1
ATOM 537 C C . ASN A 1 70 ? -21.693 -3.778 24.463 1.00 36.41 70 ASN A C 1
ATOM 539 O O . ASN A 1 70 ? -20.942 -4.371 23.662 1.00 36.41 70 ASN A O 1
#

Secondary structure (DSSP, 8-state):
-PPPSTTHHHHHHHHHHHHTTPPP-----S---------HHHHHHHHHHHHHHHHHHHHHHS--------

Mean predicted aligned error: 9.33 Å

Foldseek 3Di:
DDAQPDLLRVLLVVLVCVVVVHDDDDDDDPDDDDDDDPDPVVVVVVVVSVVSNVVSCVVSVPPDPPPPDD

Solvent-accessible surface area (backbone atoms only — not comparable to full-atom values): 4522 Å² total; per-residue (Å²): 132,87,73,52,70,73,65,4,27,65,56,37,52,51,54,49,40,51,74,72,71,50,86,86,79,90,74,94,68,99,74,76,87,82,86,78,72,92,44,74,67,52,52,53,50,51,52,52,43,49,54,33,37,51,50,25,49,50,58,60,65,66,54,64,82,84,76,83,82,135

Sequence (70 aa):
MPLASGFGVEVDMSIKALKSGFQVKEVETTMTHNETGRDVASIMHRARQFRDVFKAVLRSGYSKNSGELN

pLDDT: mean 77.63, std 13.83, range [36.41, 92.38]

Radius of gyration: 15.76 Å; Cα contacts (8 Å, |Δi|>4): 36; chains: 1; bounding box: 33×27×42 Å